Protein AF-A0A3P7LU78-F1 (afdb_monomer)

Radius of gyration: 24.06 Å; Cα contacts (8 Å, |Δi|>4): 104; chains: 1; bounding box: 51×28×68 Å

pLDDT: mean 82.85, std 12.89, range [45.31, 97.12]

Foldseek 3Di:
DVLVVQPLDDPVLQVVLCVLLVHRPPDDPPDDCVVCVVSPCVVVVVVSSVSSVLSNLLVVLVVVVVVLVVVVVPDDWDWDDDPPPRDTATPPCPVVLVSLVVLLVVLVVSLVDPSCVVCNVVSVVVSVVSVVVNVVVVVRVVVVVVVVVVD

Mean predicted aligned error: 8.58 Å

Solvent-accessible surface area (backbone atoms only — not comparable to full-atom values): 8856 Å² total; per-residue (Å²): 131,73,47,84,76,40,88,37,62,46,72,73,50,40,51,53,46,13,66,73,71,74,49,90,65,65,84,50,103,84,62,54,78,64,61,57,68,72,72,60,39,77,84,46,39,70,62,45,44,51,51,32,51,50,24,45,53,33,36,51,50,54,50,52,52,51,49,54,57,53,62,60,70,76,62,79,87,50,72,42,75,45,80,91,72,85,46,67,33,82,49,87,52,65,67,55,51,53,52,48,54,53,50,42,55,48,43,54,57,47,63,72,38,90,62,26,72,94,47,42,72,60,49,49,56,49,38,54,48,49,54,52,51,50,57,50,51,54,52,52,52,53,50,45,52,50,59,61,74,77,106

Structure (mmCIF, N/CA/C/O backbone):
data_AF-A0A3P7LU78-F1
#
_entry.id   AF-A0A3P7LU78-F1
#
loop_
_atom_site.group_PDB
_atom_site.id
_atom_site.type_symbol
_atom_site.label_atom_id
_atom_site.label_alt_id
_atom_site.label_comp_id
_atom_site.label_asym_id
_atom_site.label_entity_id
_atom_site.label_seq_id
_atom_site.pdbx_PDB_ins_code
_atom_site.Cartn_x
_atom_site.Cartn_y
_atom_site.Cartn_z
_atom_site.occupancy
_atom_site.B_iso_or_equiv
_atom_site.auth_seq_id
_atom_site.auth_comp_id
_atom_site.auth_asym_id
_atom_site.auth_atom_id
_atom_site.pdbx_PDB_model_num
ATOM 1 N N . MET A 1 1 ? 24.077 1.833 -14.587 1.00 45.31 1 MET A N 1
ATOM 2 C CA . MET A 1 1 ? 24.076 0.339 -14.533 1.00 45.31 1 MET A CA 1
ATOM 3 C C . MET A 1 1 ? 23.336 -0.274 -13.329 1.00 45.31 1 MET A C 1
ATOM 5 O O . MET A 1 1 ? 23.239 -1.489 -13.258 1.00 45.31 1 MET A O 1
ATOM 9 N N . GLN A 1 2 ? 22.756 0.503 -12.405 1.00 50.38 2 GLN A N 1
ATOM 10 C CA . GLN A 1 2 ? 22.019 -0.037 -11.240 1.00 50.38 2 GLN A CA 1
ATOM 11 C C . GLN A 1 2 ? 20.557 -0.423 -11.545 1.00 50.38 2 GLN A C 1
ATOM 13 O O . GLN A 1 2 ? 19.872 -1.029 -10.730 1.00 50.38 2 GLN A O 1
ATOM 18 N N . VAL A 1 3 ? 20.087 -0.060 -12.736 1.00 53.44 3 VAL A N 1
ATOM 19 C CA . VAL A 1 3 ? 18.679 -0.068 -13.146 1.00 53.44 3 VAL A CA 1
ATOM 20 C C . VAL A 1 3 ? 18.176 -1.474 -13.471 1.00 53.44 3 VAL A C 1
ATOM 22 O O . VAL A 1 3 ? 17.032 -1.789 -13.170 1.00 53.44 3 VAL A O 1
ATOM 25 N N . VAL A 1 4 ? 19.052 -2.334 -14.001 1.00 53.91 4 VAL A N 1
ATOM 26 C CA . VAL A 1 4 ? 18.745 -3.709 -14.442 1.00 53.91 4 VAL A CA 1
ATOM 27 C C . VAL A 1 4 ? 18.719 -4.704 -13.268 1.00 53.91 4 VAL A C 1
ATOM 29 O O . VAL A 1 4 ? 18.070 -5.740 -13.345 1.00 53.91 4 VAL A O 1
ATOM 32 N N . CYS A 1 5 ? 19.359 -4.368 -12.142 1.00 57.72 5 CYS A N 1
ATOM 33 C CA . CYS A 1 5 ? 19.385 -5.191 -10.923 1.00 57.72 5 CYS A CA 1
ATOM 34 C C . CYS A 1 5 ? 18.324 -4.773 -9.893 1.00 57.72 5 CYS A C 1
ATOM 36 O O . CYS A 1 5 ? 18.460 -5.062 -8.704 1.00 57.72 5 CYS A O 1
ATOM 38 N N . ASN A 1 6 ? 17.288 -4.050 -10.316 1.00 65.31 6 ASN A N 1
ATOM 39 C CA . ASN A 1 6 ? 16.232 -3.620 -9.416 1.00 65.31 6 ASN A CA 1
ATOM 40 C C . ASN A 1 6 ? 15.248 -4.783 -9.157 1.00 65.31 6 ASN A C 1
ATOM 42 O O . ASN A 1 6 ? 14.572 -5.207 -10.097 1.00 65.31 6 ASN A O 1
ATOM 46 N N . PRO A 1 7 ? 15.094 -5.269 -7.905 1.00 68.56 7 PRO A N 1
ATOM 47 C CA . PRO A 1 7 ? 14.145 -6.339 -7.567 1.00 68.56 7 PRO A CA 1
ATOM 48 C C . PRO A 1 7 ? 12.677 -5.953 -7.828 1.00 68.56 7 PRO A C 1
ATOM 50 O O . PRO A 1 7 ? 11.792 -6.807 -7.826 1.00 68.56 7 PRO A O 1
ATOM 53 N N . GLY A 1 8 ? 12.407 -4.668 -8.072 1.00 76.56 8 GLY A N 1
ATOM 54 C CA . GLY A 1 8 ? 11.121 -4.148 -8.517 1.00 76.56 8 GLY A CA 1
ATOM 55 C C . GLY A 1 8 ? 10.798 -4.356 -9.996 1.00 76.56 8 GLY A C 1
ATOM 56 O O . GLY A 1 8 ? 9.657 -4.116 -1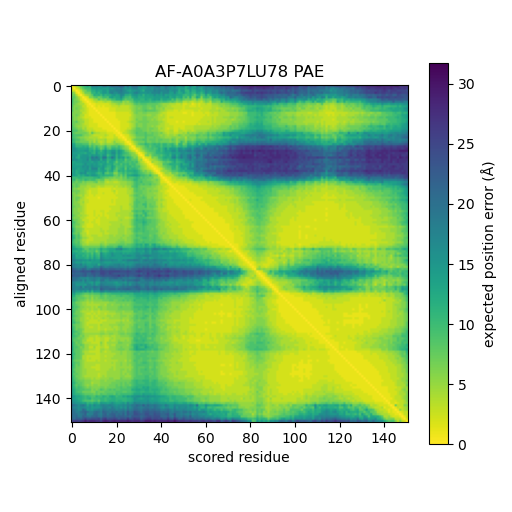0.403 1.00 76.56 8 GLY A O 1
ATOM 57 N N . LEU A 1 9 ? 11.756 -4.791 -10.823 1.00 83.50 9 LEU A N 1
ATOM 58 C CA . LEU A 1 9 ? 11.486 -5.081 -12.230 1.00 83.50 9 LEU A CA 1
ATOM 59 C C . LEU A 1 9 ? 10.547 -6.284 -12.359 1.00 83.50 9 LEU A C 1
ATOM 61 O O . LEU A 1 9 ? 10.735 -7.338 -11.762 1.00 83.50 9 LEU A O 1
ATOM 65 N N . LYS A 1 10 ? 9.503 -6.105 -13.164 1.00 85.19 10 LYS A N 1
ATOM 66 C CA . LYS A 1 10 ? 8.446 -7.085 -13.438 1.00 85.19 10 LYS A CA 1
ATOM 67 C C . LYS A 1 10 ? 8.239 -7.123 -14.947 1.00 85.19 10 LYS A C 1
ATOM 69 O O . LYS A 1 10 ? 8.696 -6.214 -15.632 1.00 85.19 10 LYS A O 1
ATOM 74 N N . ALA A 1 11 ? 7.523 -8.126 -15.455 1.00 85.56 11 ALA A N 1
ATOM 75 C CA . ALA A 1 11 ? 7.278 -8.302 -16.893 1.00 85.56 11 ALA A CA 1
ATOM 76 C C . ALA A 1 11 ? 6.888 -6.989 -17.605 1.00 85.56 11 ALA A C 1
ATOM 78 O O . ALA A 1 11 ? 7.576 -6.585 -18.533 1.00 85.56 11 ALA A O 1
ATOM 79 N N . ARG A 1 12 ? 5.926 -6.235 -17.048 1.00 87.69 12 ARG A N 1
ATOM 80 C CA . ARG A 1 12 ? 5.495 -4.920 -17.569 1.00 87.69 12 ARG A CA 1
ATOM 81 C C . ARG A 1 12 ? 6.617 -3.889 -17.755 1.00 87.69 12 ARG A C 1
ATOM 83 O O . ARG A 1 12 ? 6.509 -3.013 -18.602 1.00 87.69 12 ARG A O 1
ATOM 90 N N . HIS A 1 13 ? 7.655 -3.931 -16.920 1.00 88.50 13 HIS A N 1
ATOM 91 C CA . HIS A 1 13 ? 8.786 -3.011 -17.004 1.00 88.50 13 HIS A CA 1
ATOM 92 C C . HIS A 1 13 ? 9.691 -3.426 -18.158 1.00 88.50 13 HIS A C 1
ATOM 94 O O . HIS A 1 13 ? 10.056 -2.581 -18.963 1.00 88.50 13 HIS A O 1
ATOM 100 N N . TRP A 1 14 ? 9.968 -4.726 -18.280 1.00 85.62 14 TRP A N 1
ATOM 101 C CA . TRP A 1 14 ? 10.726 -5.282 -19.398 1.00 85.62 14 TRP A CA 1
ATOM 102 C C . TRP A 1 14 ? 10.026 -5.083 -20.741 1.00 85.62 14 TRP A C 1
ATOM 104 O O . TRP A 1 14 ? 10.696 -4.748 -21.709 1.00 85.62 14 TRP A O 1
ATOM 114 N N . ASP A 1 15 ? 8.697 -5.209 -20.790 1.00 87.25 15 ASP A N 1
ATOM 115 C CA . ASP A 1 15 ? 7.902 -4.904 -21.986 1.00 87.25 15 ASP A CA 1
ATOM 116 C C . ASP A 1 15 ? 8.099 -3.438 -22.404 1.00 87.25 15 ASP A C 1
ATOM 118 O O . ASP A 1 15 ? 8.523 -3.163 -23.521 1.00 87.25 15 ASP A O 1
ATOM 122 N N . ARG A 1 16 ? 7.934 -2.490 -21.468 1.00 86.69 16 ARG A N 1
ATOM 123 C CA . ARG A 1 16 ? 8.155 -1.055 -21.737 1.00 86.69 16 ARG A CA 1
ATOM 124 C C . ARG A 1 16 ? 9.587 -0.744 -22.160 1.00 86.69 16 ARG A C 1
ATOM 126 O O . ARG A 1 16 ? 9.802 0.125 -22.998 1.00 86.69 16 ARG A O 1
ATOM 133 N N . MET A 1 17 ? 10.570 -1.407 -21.556 1.00 85.88 17 MET A N 1
ATOM 134 C CA . MET A 1 17 ? 11.966 -1.229 -21.940 1.00 85.88 17 MET A CA 1
ATOM 135 C C . MET A 1 17 ? 12.229 -1.788 -23.347 1.00 85.88 17 MET A C 1
ATOM 137 O O . MET A 1 17 ? 12.929 -1.150 -24.127 1.00 85.88 17 MET A O 1
ATOM 141 N N . SER A 1 18 ? 11.621 -2.925 -23.689 1.00 85.31 18 SER A N 1
ATOM 142 C CA . SER A 1 18 ? 11.707 -3.532 -25.023 1.00 85.31 18 SER A CA 1
ATOM 143 C C . SER A 1 18 ? 11.082 -2.630 -26.090 1.00 85.31 18 SER A C 1
ATOM 145 O O . SER A 1 18 ? 11.681 -2.423 -27.140 1.00 85.31 18 SER A O 1
ATOM 147 N N . ASP A 1 19 ? 9.944 -1.996 -25.791 1.00 86.88 19 ASP A N 1
ATOM 148 C CA . ASP A 1 19 ? 9.296 -1.026 -26.687 1.00 86.88 19 ASP A CA 1
ATOM 149 C C . ASP A 1 19 ? 10.177 0.205 -26.959 1.00 86.88 19 ASP A C 1
ATOM 151 O O . ASP A 1 19 ? 10.214 0.722 -28.074 1.00 86.88 19 ASP A O 1
ATOM 155 N N . VAL A 1 20 ? 10.907 0.685 -25.944 1.00 85.12 20 VAL A N 1
ATOM 156 C CA . VAL A 1 20 ? 11.818 1.839 -26.073 1.00 85.12 20 VAL A CA 1
ATOM 157 C C . VAL A 1 20 ? 13.021 1.520 -26.953 1.00 85.12 20 VAL A C 1
ATOM 159 O O . VAL A 1 20 ? 13.533 2.408 -27.637 1.00 85.12 20 VAL A O 1
ATOM 162 N N . VAL A 1 21 ? 13.495 0.281 -26.879 1.00 80.62 21 VAL A N 1
ATOM 163 C CA . VAL A 1 21 ? 14.727 -0.180 -27.521 1.00 80.62 21 VAL A CA 1
ATOM 164 C C . VAL A 1 21 ? 14.440 -0.799 -28.901 1.00 80.62 21 VAL A C 1
ATOM 166 O O . VAL A 1 21 ? 15.315 -0.829 -29.760 1.00 80.62 21 VAL A O 1
ATOM 169 N N . GLY A 1 22 ? 13.199 -1.224 -29.154 1.00 80.69 22 GLY A N 1
ATOM 170 C CA . GLY A 1 22 ? 12.740 -1.771 -30.433 1.00 80.69 22 GLY A CA 1
ATOM 171 C C . GLY A 1 22 ? 12.976 -3.274 -30.611 1.00 80.69 22 GLY A C 1
ATOM 172 O O . GLY A 1 22 ? 12.723 -3.804 -31.691 1.00 80.69 22 GLY A O 1
ATOM 173 N N . PHE A 1 23 ? 13.445 -3.970 -29.575 1.00 77.44 23 PHE A N 1
ATOM 174 C CA . PHE A 1 23 ? 13.614 -5.423 -29.549 1.00 77.44 23 PHE A CA 1
ATOM 175 C C . PHE A 1 23 ? 13.387 -5.966 -28.134 1.00 77.44 23 PHE A C 1
ATOM 177 O O . PHE A 1 23 ? 13.438 -5.210 -27.167 1.00 77.44 23 PHE A O 1
ATOM 184 N N . ASP A 1 24 ? 13.112 -7.268 -28.009 1.00 77.69 24 ASP A N 1
ATOM 185 C CA . ASP A 1 24 ? 12.877 -7.894 -26.703 1.00 77.69 24 ASP A CA 1
ATOM 186 C C . ASP A 1 24 ? 14.176 -7.950 -25.895 1.00 77.69 24 ASP A C 1
ATOM 188 O O . ASP A 1 24 ? 15.158 -8.567 -26.312 1.00 77.69 24 ASP A O 1
ATOM 192 N N . ILE A 1 25 ? 14.168 -7.288 -24.740 1.00 73.81 25 ILE A N 1
ATOM 193 C CA . ILE A 1 25 ? 15.309 -7.228 -23.827 1.00 73.81 25 ILE A CA 1
ATOM 194 C C . ILE A 1 25 ? 15.073 -8.010 -22.534 1.00 73.81 25 ILE A C 1
ATOM 196 O O . ILE A 1 25 ? 15.827 -7.862 -21.567 1.00 73.81 25 ILE A O 1
ATOM 200 N N . LYS A 1 26 ? 14.007 -8.818 -22.471 1.00 74.44 26 LYS A N 1
ATOM 201 C CA . LYS A 1 26 ? 13.736 -9.663 -21.306 1.00 74.44 26 LYS A CA 1
ATOM 202 C C . LYS A 1 26 ? 14.938 -10.563 -21.013 1.00 74.44 26 LYS A C 1
ATOM 204 O O . LYS A 1 26 ? 15.445 -11.217 -21.922 1.00 74.44 26 LYS A O 1
ATOM 209 N N . PRO A 1 27 ? 15.373 -10.651 -19.746 1.00 67.94 27 PRO A N 1
ATOM 210 C CA . PRO A 1 27 ? 16.460 -11.542 -19.382 1.00 67.94 27 PRO A CA 1
ATOM 211 C C . PRO A 1 27 ? 16.021 -13.005 -19.557 1.00 67.94 27 PRO A C 1
ATOM 213 O O . PRO A 1 27 ? 15.233 -13.527 -18.769 1.00 67.94 27 PRO A O 1
ATOM 216 N N . ALA A 1 28 ? 16.533 -13.666 -20.592 1.00 65.69 28 ALA A N 1
ATOM 217 C CA . ALA A 1 28 ? 16.574 -15.120 -20.715 1.00 65.69 28 ALA A CA 1
ATOM 218 C C . ALA A 1 28 ? 17.777 -15.689 -19.920 1.00 65.69 28 ALA A C 1
ATOM 220 O O . ALA A 1 28 ? 18.720 -14.939 -19.643 1.00 65.69 28 ALA A O 1
ATOM 221 N N . PRO A 1 29 ? 17.777 -16.982 -19.534 1.00 58.47 29 PRO A N 1
ATOM 222 C CA . PRO A 1 29 ? 18.806 -17.594 -18.672 1.00 58.47 29 PRO A CA 1
ATOM 223 C C . PRO A 1 29 ? 20.254 -17.457 -19.178 1.00 58.47 29 PRO A C 1
ATOM 225 O O . PRO A 1 29 ? 21.202 -17.578 -18.407 1.00 58.47 29 PRO A O 1
ATOM 228 N N . ASP A 1 30 ? 20.407 -17.217 -20.472 1.00 55.16 30 ASP A N 1
ATOM 229 C CA . ASP A 1 30 ? 21.631 -17.088 -21.257 1.00 55.16 30 ASP A CA 1
ATOM 230 C C . ASP A 1 30 ? 21.972 -15.632 -21.636 1.00 55.16 30 ASP A C 1
ATOM 232 O O . ASP A 1 30 ? 23.020 -15.364 -22.227 1.00 55.16 30 ASP A O 1
ATOM 236 N N . THR A 1 31 ? 21.132 -14.665 -21.259 1.00 55.09 31 THR A N 1
ATOM 237 C CA . THR A 1 31 ? 21.335 -13.251 -21.610 1.00 55.09 31 THR A CA 1
ATOM 238 C C . THR A 1 31 ? 22.323 -12.613 -20.641 1.00 55.09 31 THR A C 1
ATOM 240 O O . THR A 1 31 ? 22.046 -12.451 -19.453 1.00 55.09 31 THR A O 1
ATOM 243 N N . THR A 1 32 ? 23.492 -12.224 -21.141 1.00 53.75 32 THR A N 1
ATOM 244 C CA . THR A 1 32 ? 24.501 -11.499 -20.361 1.00 53.75 32 THR A CA 1
ATOM 245 C C . THR A 1 32 ? 24.350 -9.992 -20.550 1.00 53.75 32 THR A C 1
ATOM 247 O O . THR A 1 32 ? 24.067 -9.519 -21.640 1.00 53.75 32 THR A O 1
ATOM 250 N N . LEU A 1 33 ? 24.620 -9.204 -19.503 1.00 51.53 33 LEU A N 1
ATOM 251 C CA . LEU A 1 33 ? 24.652 -7.726 -19.539 1.00 51.53 33 LEU A CA 1
ATOM 252 C C . LEU A 1 33 ? 25.563 -7.137 -20.639 1.00 51.53 33 LEU A C 1
ATOM 254 O O . LEU A 1 33 ? 25.468 -5.952 -20.949 1.00 51.53 33 LEU A O 1
ATOM 258 N N . VAL A 1 34 ? 26.449 -7.953 -21.212 1.00 51.38 34 VAL A N 1
ATOM 259 C CA . VAL A 1 34 ? 27.364 -7.582 -22.295 1.00 51.38 34 VAL A CA 1
ATOM 260 C C . VAL A 1 34 ? 26.610 -7.334 -23.602 1.00 51.38 34 VAL A C 1
ATOM 262 O O . VAL A 1 34 ? 26.892 -6.336 -24.259 1.00 51.38 34 VAL A O 1
ATOM 265 N N . THR A 1 35 ? 25.579 -8.126 -23.925 1.00 55.88 35 THR A N 1
ATOM 266 C CA . THR A 1 35 ? 24.773 -7.891 -25.137 1.00 55.88 35 THR A CA 1
ATOM 267 C C . THR A 1 35 ? 24.049 -6.546 -25.067 1.00 55.88 35 THR A C 1
ATOM 269 O O . THR A 1 35 ? 23.960 -5.839 -26.064 1.00 55.88 35 THR A O 1
ATOM 272 N N . PHE A 1 36 ? 23.643 -6.102 -23.874 1.00 58.16 36 PHE A N 1
ATOM 273 C CA . PHE A 1 36 ? 23.047 -4.778 -23.671 1.00 58.16 36 PHE A CA 1
ATOM 274 C C . PHE A 1 36 ? 24.000 -3.611 -23.988 1.00 58.16 36 PHE A C 1
ATOM 276 O O . PHE A 1 36 ? 23.551 -2.549 -24.390 1.00 58.16 36 PHE A O 1
ATOM 283 N N . LEU A 1 37 ? 25.315 -3.740 -23.822 1.00 55.28 37 LEU A N 1
ATOM 284 C CA . LEU A 1 37 ? 26.229 -2.635 -24.153 1.00 55.28 37 LEU A CA 1
ATOM 285 C C . LEU A 1 37 ? 26.517 -2.540 -25.661 1.00 55.28 37 LEU A C 1
ATOM 287 O O . LEU A 1 37 ? 26.868 -1.463 -26.142 1.00 55.28 37 LEU A O 1
ATOM 291 N N . GLU A 1 38 ? 26.333 -3.636 -26.401 1.00 56.44 38 GLU A N 1
ATOM 292 C CA . GLU A 1 38 ? 26.706 -3.765 -27.816 1.00 56.44 38 GLU A CA 1
ATOM 293 C C . GLU A 1 38 ? 25.624 -3.258 -28.794 1.00 56.44 38 GLU A C 1
ATOM 295 O O . GLU A 1 38 ? 25.958 -2.820 -29.892 1.00 56.44 38 GLU A O 1
ATOM 300 N N . TYR A 1 39 ? 24.347 -3.205 -28.391 1.00 60.53 39 TYR A N 1
ATOM 301 C CA . TYR A 1 39 ? 23.219 -2.805 -29.259 1.00 60.53 39 TYR A CA 1
ATOM 302 C C . TYR A 1 39 ? 22.895 -1.294 -29.292 1.00 60.53 39 TYR A C 1
ATOM 304 O O . TYR A 1 39 ? 21.785 -0.908 -29.647 1.00 60.53 39 TYR A O 1
ATOM 312 N N . GLY A 1 40 ? 23.818 -0.401 -28.916 1.00 61.50 40 GLY A N 1
ATOM 313 C CA . GLY A 1 40 ? 23.560 1.053 -28.989 1.00 61.50 40 GLY A CA 1
ATOM 314 C C . GLY A 1 40 ? 22.618 1.593 -27.901 1.00 61.50 40 GLY A C 1
ATOM 315 O O . GLY A 1 40 ? 22.132 2.718 -27.977 1.00 61.50 40 GLY A O 1
ATOM 316 N N . LEU A 1 41 ? 22.420 0.833 -26.823 1.00 64.75 41 LEU A N 1
ATOM 317 C CA . LEU A 1 41 ? 21.596 1.203 -25.664 1.00 64.75 41 LEU A CA 1
ATOM 318 C C . LEU A 1 41 ? 22.054 2.467 -24.921 1.00 64.75 41 LEU A C 1
ATOM 320 O O . LEU A 1 41 ? 21.315 2.955 -24.070 1.00 64.75 41 LEU A O 1
ATOM 324 N N . LYS A 1 42 ? 23.229 3.029 -25.244 1.00 66.50 42 LYS A N 1
ATOM 325 C CA . LYS A 1 42 ? 23.656 4.347 -24.744 1.00 66.50 42 LYS A CA 1
ATOM 326 C C . LYS A 1 42 ? 22.636 5.438 -25.065 1.00 66.50 42 LYS A C 1
ATOM 328 O O . LYS A 1 42 ? 22.356 6.250 -24.190 1.00 66.50 42 LYS A O 1
ATOM 333 N N . ASP A 1 43 ? 22.045 5.406 -26.256 1.00 74.69 43 ASP A N 1
ATOM 334 C CA . ASP A 1 43 ? 21.102 6.438 -26.704 1.00 74.69 43 ASP A CA 1
ATOM 335 C C . ASP A 1 43 ? 19.718 6.285 -26.049 1.00 74.69 43 ASP A C 1
ATOM 337 O O . ASP A 1 43 ? 18.943 7.235 -25.959 1.00 74.69 43 ASP A O 1
ATOM 341 N N . HIS A 1 44 ? 19.421 5.091 -25.528 1.00 77.06 44 HIS A N 1
ATOM 342 C CA . HIS A 1 44 ? 18.171 4.768 -24.837 1.00 77.06 44 HIS A CA 1
ATOM 343 C C . HIS A 1 44 ? 18.334 4.703 -23.314 1.00 77.06 44 HIS A C 1
ATOM 345 O O . HIS A 1 44 ? 17.350 4.484 -22.604 1.00 77.06 44 HIS A O 1
ATOM 351 N N . LEU A 1 45 ? 19.557 4.898 -22.805 1.00 77.56 45 LEU A N 1
ATOM 352 C CA . LEU A 1 45 ? 19.905 4.664 -21.409 1.00 77.56 45 LEU A CA 1
ATOM 353 C C . LEU A 1 45 ? 19.028 5.496 -20.478 1.00 77.56 45 LEU A C 1
ATOM 355 O O . LEU A 1 45 ? 18.407 4.929 -19.592 1.00 77.56 45 LEU A O 1
ATOM 359 N N . GLU A 1 46 ? 18.893 6.797 -20.732 1.00 82.81 46 GLU A N 1
ATOM 360 C CA . GLU A 1 46 ? 18.093 7.711 -19.905 1.00 82.81 46 GLU A CA 1
ATOM 361 C C . GLU A 1 46 ? 16.646 7.219 -19.715 1.00 82.81 46 GLU A C 1
ATOM 363 O O . GLU A 1 46 ? 16.147 7.144 -18.593 1.00 82.81 46 GLU A O 1
ATOM 368 N N . LYS A 1 47 ? 15.999 6.772 -20.798 1.00 84.50 47 LYS A N 1
ATOM 369 C CA . LYS A 1 47 ? 14.630 6.231 -20.755 1.00 84.50 47 LYS A CA 1
ATOM 370 C C . LYS A 1 47 ? 14.551 4.911 -19.993 1.00 84.50 47 LYS A C 1
ATOM 372 O O . LYS A 1 47 ? 13.580 4.653 -19.285 1.00 84.50 47 LYS A O 1
ATOM 377 N N . LEU A 1 48 ? 15.562 4.056 -20.129 1.00 82.25 48 LEU A N 1
ATOM 378 C CA . LEU A 1 48 ? 15.631 2.814 -19.362 1.00 82.25 48 LEU A CA 1
ATOM 379 C C . LEU A 1 48 ? 15.833 3.089 -17.875 1.00 82.25 48 LEU A C 1
ATOM 381 O O . LEU A 1 48 ? 15.203 2.429 -17.045 1.00 82.25 48 LEU A O 1
ATOM 385 N N . GLU A 1 49 ? 16.665 4.076 -17.538 1.00 83.31 49 GLU A N 1
ATOM 386 C CA . GLU A 1 49 ? 16.866 4.510 -16.161 1.00 83.31 49 GLU A CA 1
ATOM 387 C C . GLU A 1 49 ? 15.575 5.060 -15.551 1.00 83.31 49 GLU A C 1
ATOM 389 O O . GLU A 1 49 ? 15.244 4.696 -14.421 1.00 83.31 49 GLU A O 1
ATOM 394 N N . GLU A 1 50 ? 14.784 5.813 -16.317 1.00 87.06 50 GLU A N 1
ATOM 395 C CA . GLU A 1 50 ? 13.453 6.268 -15.906 1.00 87.06 50 GLU A CA 1
ATOM 396 C C . GLU A 1 50 ? 12.504 5.092 -15.608 1.00 87.06 50 GLU A C 1
ATOM 398 O O . GLU A 1 50 ? 11.861 5.055 -14.553 1.00 87.06 50 GLU A O 1
ATOM 403 N N . ILE A 1 51 ? 12.446 4.082 -16.487 1.00 87.56 51 ILE A N 1
ATOM 404 C CA . ILE A 1 51 ? 11.587 2.905 -16.276 1.00 87.56 51 ILE A CA 1
ATOM 405 C C . ILE A 1 51 ? 12.031 2.122 -15.037 1.00 87.56 51 ILE A C 1
ATOM 407 O O . ILE A 1 51 ? 11.190 1.720 -14.227 1.00 87.56 51 ILE A O 1
ATOM 411 N N . GLY A 1 52 ? 13.334 1.907 -14.846 1.00 86.31 52 GLY A N 1
ATOM 412 C CA . GLY A 1 52 ? 13.811 1.210 -13.653 1.00 86.31 52 GLY A CA 1
ATOM 413 C C . GLY A 1 52 ? 13.648 2.033 -12.374 1.00 86.31 52 GLY A C 1
ATOM 414 O O . GLY A 1 52 ? 13.360 1.450 -11.328 1.00 86.31 52 GLY A O 1
ATOM 415 N N . ALA A 1 53 ? 13.734 3.364 -12.432 1.00 87.69 53 ALA A N 1
ATOM 416 C CA . ALA A 1 53 ? 13.399 4.232 -11.305 1.00 87.69 53 ALA A CA 1
ATOM 417 C C . ALA A 1 53 ? 11.908 4.125 -10.942 1.00 87.69 53 ALA A C 1
ATOM 419 O O . ALA A 1 53 ? 11.574 3.958 -9.766 1.00 87.69 53 ALA A O 1
ATOM 420 N N . SER A 1 54 ? 11.017 4.119 -11.941 1.00 90.00 54 SER A N 1
ATOM 421 C CA . SER A 1 54 ? 9.584 3.855 -11.748 1.00 90.00 54 SER A CA 1
ATOM 422 C C . SER A 1 54 ? 9.360 2.498 -11.080 1.00 90.00 54 SER A C 1
ATOM 424 O O . SER A 1 54 ? 8.658 2.411 -10.074 1.00 90.00 54 SER A O 1
ATOM 426 N N . ALA A 1 55 ? 10.020 1.445 -11.568 1.00 88.88 55 ALA A N 1
ATOM 427 C CA . ALA A 1 55 ? 9.925 0.107 -10.992 1.00 88.88 55 ALA A CA 1
ATOM 428 C C . ALA A 1 55 ? 10.382 0.061 -9.521 1.00 88.88 55 ALA A C 1
ATOM 430 O O . ALA A 1 55 ? 9.782 -0.639 -8.705 1.00 88.88 55 ALA A O 1
ATOM 431 N N . ALA A 1 56 ? 11.415 0.831 -9.153 1.00 89.50 56 ALA A N 1
ATOM 432 C CA . ALA A 1 56 ? 11.890 0.919 -7.769 1.00 89.50 56 ALA A CA 1
ATOM 433 C C . ALA A 1 56 ? 10.832 1.555 -6.862 1.00 89.50 56 ALA A C 1
ATOM 435 O O . ALA A 1 56 ? 10.576 1.064 -5.761 1.00 89.50 56 ALA A O 1
ATOM 436 N N . LYS A 1 57 ? 10.190 2.630 -7.334 1.00 91.44 57 LYS A N 1
ATOM 437 C CA . LYS A 1 57 ? 9.123 3.319 -6.599 1.00 91.44 57 LYS A CA 1
ATOM 438 C C . LYS A 1 57 ? 7.884 2.443 -6.441 1.00 91.44 57 LYS A C 1
ATOM 440 O O . LYS A 1 57 ? 7.336 2.372 -5.344 1.00 91.44 57 LYS A O 1
ATOM 445 N N . GLU A 1 58 ? 7.487 1.721 -7.485 1.00 92.62 58 GLU A N 1
ATOM 446 C CA . GLU A 1 58 ? 6.401 0.739 -7.406 1.00 92.62 58 GLU A CA 1
ATOM 447 C C . GLU A 1 58 ? 6.702 -0.358 -6.375 1.00 92.62 58 GLU A C 1
ATOM 449 O O . GLU A 1 58 ? 5.852 -0.690 -5.549 1.00 92.62 58 GLU A O 1
ATOM 454 N N . HIS A 1 59 ? 7.925 -0.889 -6.372 1.00 90.62 59 HIS A N 1
ATOM 455 C CA . HIS A 1 59 ? 8.343 -1.918 -5.421 1.00 90.62 59 HIS A CA 1
ATOM 456 C C . HIS A 1 59 ? 8.381 -1.419 -3.975 1.00 90.62 59 HIS A C 1
ATOM 458 O O . HIS A 1 59 ? 7.980 -2.139 -3.059 1.00 90.62 59 HIS A O 1
ATOM 464 N N . GLN A 1 60 ? 8.822 -0.178 -3.757 1.00 91.88 60 GLN A N 1
ATOM 465 C CA . GLN A 1 60 ? 8.785 0.450 -2.439 1.00 91.88 60 GLN A CA 1
ATOM 466 C C . GLN A 1 60 ? 7.349 0.539 -1.912 1.00 91.88 60 GLN A C 1
ATOM 468 O O . GLN A 1 60 ? 7.093 0.214 -0.749 1.00 91.88 60 GLN A O 1
ATOM 473 N N . LEU A 1 61 ? 6.404 0.939 -2.766 1.00 93.44 61 LEU A N 1
ATOM 474 C CA . LEU A 1 61 ? 4.994 1.016 -2.397 1.00 93.44 61 LEU A CA 1
ATOM 475 C C . LEU A 1 61 ? 4.412 -0.372 -2.101 1.00 93.44 61 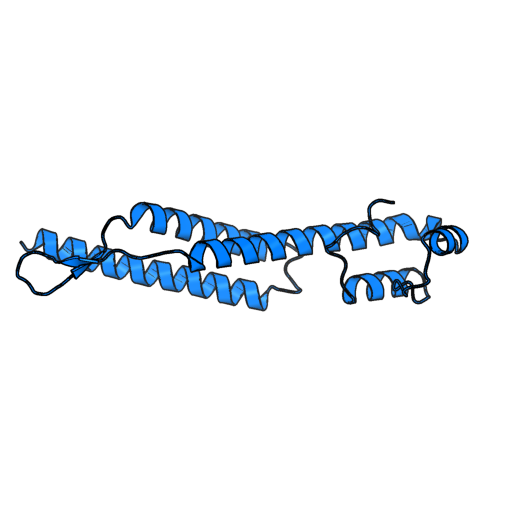LEU A C 1
ATOM 477 O O . LEU A 1 61 ? 3.786 -0.563 -1.062 1.00 93.44 61 LEU A O 1
ATOM 481 N N . GLU A 1 62 ? 4.683 -1.363 -2.948 1.00 91.94 62 GLU A N 1
ATOM 482 C CA . GLU A 1 62 ? 4.258 -2.747 -2.715 1.00 91.94 62 GLU A CA 1
ATOM 483 C C . GLU A 1 62 ? 4.804 -3.300 -1.389 1.00 91.94 62 GLU A C 1
ATOM 485 O O . GLU A 1 62 ? 4.070 -3.908 -0.611 1.00 91.94 62 GLU A O 1
ATOM 490 N N . THR A 1 63 ? 6.082 -3.059 -1.101 1.00 92.69 63 THR A N 1
ATOM 491 C CA . THR A 1 63 ? 6.730 -3.512 0.139 1.00 92.69 63 THR A CA 1
ATOM 492 C C . THR A 1 63 ? 6.126 -2.831 1.363 1.00 92.69 63 THR A C 1
ATOM 494 O O . THR A 1 63 ? 5.836 -3.488 2.361 1.00 92.69 63 THR A O 1
ATOM 497 N N . THR A 1 64 ? 5.860 -1.527 1.273 1.00 94.25 64 THR A N 1
ATOM 498 C CA . THR A 1 64 ? 5.211 -0.760 2.346 1.00 94.25 64 THR A CA 1
ATOM 499 C C . THR A 1 64 ? 3.804 -1.287 2.620 1.00 94.25 64 THR A C 1
ATOM 501 O O . THR A 1 64 ? 3.422 -1.465 3.774 1.00 94.25 64 THR A O 1
ATOM 504 N N . MET A 1 65 ? 3.047 -1.606 1.568 1.00 94.25 65 MET A N 1
ATOM 505 C CA . MET A 1 65 ? 1.715 -2.195 1.690 1.00 94.25 65 MET A CA 1
ATOM 506 C C . MET A 1 65 ? 1.744 -3.578 2.346 1.00 94.25 65 MET A C 1
ATOM 508 O O . MET A 1 65 ? 0.921 -3.860 3.217 1.00 94.25 65 MET A O 1
ATOM 512 N N . LYS A 1 66 ? 2.687 -4.440 1.944 1.00 93.94 66 LYS A N 1
ATOM 513 C CA . LYS A 1 66 ? 2.874 -5.766 2.554 1.00 93.94 66 LYS A CA 1
ATOM 514 C C . LYS A 1 66 ? 3.206 -5.648 4.034 1.00 93.94 66 LYS A C 1
ATOM 516 O O . LYS A 1 66 ? 2.549 -6.309 4.830 1.00 93.94 66 LYS A O 1
ATOM 521 N N . LYS A 1 67 ? 4.126 -4.748 4.392 1.00 94.69 67 LYS A N 1
ATOM 522 C CA . LYS A 1 67 ? 4.478 -4.483 5.787 1.00 94.69 67 LYS A CA 1
ATOM 523 C C . LYS A 1 67 ? 3.261 -4.050 6.604 1.00 94.69 67 LYS A C 1
ATOM 525 O O . LYS A 1 67 ? 2.980 -4.676 7.614 1.00 94.69 67 LYS A O 1
ATOM 530 N N . MET A 1 68 ? 2.472 -3.084 6.113 1.00 95.00 68 MET A N 1
ATOM 531 C CA . MET A 1 68 ? 1.230 -2.696 6.797 1.00 95.00 68 MET A CA 1
ATOM 532 C C . MET A 1 68 ? 0.333 -3.915 7.034 1.00 95.00 68 MET A C 1
ATOM 534 O O . MET A 1 68 ? -0.122 -4.140 8.146 1.00 95.00 68 MET A O 1
ATOM 538 N N . LYS A 1 69 ? 0.101 -4.747 6.013 1.00 94.38 69 LYS A N 1
ATOM 539 C CA . LYS A 1 69 ? -0.718 -5.960 6.163 1.00 94.38 69 LYS A CA 1
ATOM 540 C C . LYS A 1 69 ? -0.150 -6.954 7.176 1.00 94.38 69 LYS A C 1
ATOM 542 O O . LYS A 1 69 ? -0.932 -7.635 7.829 1.00 94.38 69 LYS A O 1
ATOM 547 N N . GLU A 1 70 ? 1.169 -7.076 7.271 1.00 94.62 70 GLU A N 1
ATOM 548 C CA . GLU A 1 70 ? 1.847 -7.943 8.238 1.00 94.62 70 GLU A CA 1
ATOM 549 C C . GLU A 1 70 ? 1.706 -7.430 9.669 1.00 94.62 70 GLU A C 1
ATOM 551 O O . GLU A 1 70 ? 1.370 -8.227 10.545 1.00 94.62 70 GLU A O 1
ATOM 556 N N . ASP A 1 71 ? 1.843 -6.120 9.884 1.00 92.12 71 ASP A N 1
ATOM 557 C CA . ASP A 1 71 ? 1.636 -5.489 11.193 1.00 92.12 71 ASP A CA 1
ATOM 558 C C . ASP A 1 71 ? 0.230 -5.820 11.742 1.00 92.12 71 ASP A C 1
ATOM 560 O O . ASP A 1 71 ? 0.062 -6.135 12.918 1.00 92.12 71 ASP A O 1
ATOM 564 N N . TRP A 1 72 ? -0.780 -5.871 10.863 1.00 92.12 72 TRP A N 1
ATOM 565 C CA . TRP A 1 72 ? -2.160 -6.219 11.225 1.00 92.12 72 TRP A CA 1
ATOM 566 C C . TRP A 1 72 ? -2.447 -7.722 11.361 1.00 92.12 72 TRP A C 1
ATOM 568 O O . TRP A 1 72 ? -3.486 -8.083 11.910 1.00 92.12 72 TRP A O 1
ATOM 578 N N . LYS A 1 73 ? -1.577 -8.620 10.877 1.00 89.00 73 LYS A N 1
ATOM 579 C CA . LYS A 1 73 ? -1.775 -10.077 11.047 1.00 89.00 73 LYS A CA 1
ATOM 580 C C . LYS A 1 73 ? -1.552 -10.529 12.485 1.00 89.00 73 LYS A C 1
ATOM 582 O O . LYS A 1 73 ? -2.214 -11.460 12.92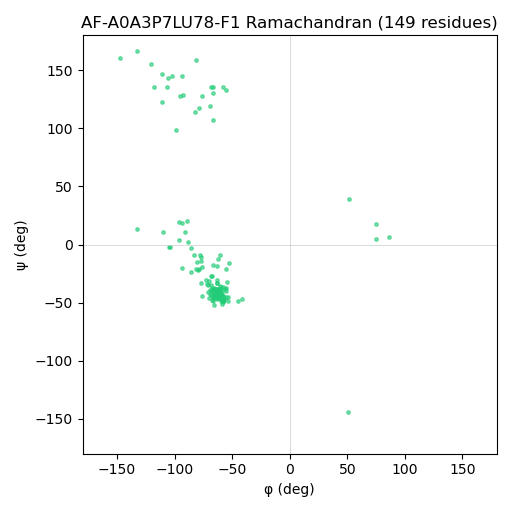7 1.00 89.00 73 LYS A O 1
ATOM 587 N N . ASN A 1 74 ? -0.612 -9.889 13.173 1.00 80.31 74 ASN A N 1
ATOM 588 C CA . ASN A 1 74 ? -0.226 -10.244 14.536 1.00 80.31 74 ASN A CA 1
ATOM 589 C C . ASN A 1 74 ? -0.934 -9.380 15.589 1.00 80.31 74 ASN A C 1
ATOM 591 O O . ASN A 1 74 ? -0.640 -9.509 16.773 1.00 80.31 74 ASN A O 1
ATOM 595 N N . MET A 1 75 ? -1.842 -8.497 15.167 1.00 85.75 75 MET A N 1
ATOM 596 C CA . MET A 1 75 ? -2.556 -7.605 16.071 1.00 85.75 75 MET A CA 1
ATOM 597 C C . MET A 1 75 ? -3.647 -8.362 16.834 1.00 85.75 75 MET A C 1
ATOM 599 O O . MET A 1 75 ? -4.498 -9.015 16.227 1.00 85.75 75 MET A O 1
ATOM 603 N N . SER A 1 76 ? -3.647 -8.236 18.159 1.00 82.81 76 SER A N 1
ATOM 604 C CA . SER A 1 76 ? -4.652 -8.819 19.049 1.00 82.81 76 SER A CA 1
ATOM 605 C C . SER A 1 76 ? -5.398 -7.732 19.810 1.00 82.81 76 SER A C 1
ATOM 607 O O . SER A 1 76 ? -4.786 -6.823 20.359 1.00 82.81 76 SER A O 1
ATOM 609 N N . PHE A 1 77 ? -6.720 -7.863 19.883 1.00 83.44 77 PHE A N 1
ATOM 610 C CA . PHE A 1 77 ? -7.558 -7.011 20.717 1.00 83.44 77 PHE A CA 1
ATOM 611 C C . PHE A 1 77 ? -7.820 -7.695 22.053 1.00 83.44 77 PHE A C 1
ATOM 613 O O . PHE A 1 77 ? -8.285 -8.837 22.081 1.00 83.44 77 PHE A O 1
ATOM 620 N N . GLU A 1 78 ? -7.556 -6.991 23.150 1.00 82.94 78 GLU A N 1
ATOM 621 C CA . GLU A 1 78 ? -7.863 -7.478 24.490 1.00 82.94 78 GLU A CA 1
ATOM 622 C C . GLU A 1 78 ? -9.240 -6.989 24.943 1.00 82.94 78 GLU A C 1
ATOM 624 O O . GLU A 1 78 ? -9.564 -5.799 24.895 1.00 82.94 78 GLU A O 1
ATOM 629 N N . LEU A 1 79 ? -10.058 -7.940 25.392 1.00 81.88 79 LEU A N 1
ATOM 630 C CA . LEU A 1 79 ? -11.383 -7.702 25.949 1.00 81.88 79 LEU A CA 1
ATOM 631 C C . LEU A 1 79 ? -11.347 -8.021 27.441 1.00 81.88 79 LEU A C 1
ATOM 633 O O . LEU A 1 79 ? -11.030 -9.146 27.827 1.00 81.88 79 LEU A O 1
ATOM 637 N N . LEU A 1 80 ? -11.706 -7.046 28.272 1.00 82.44 80 LEU A N 1
ATOM 638 C CA . LEU A 1 80 ? -11.797 -7.210 29.718 1.00 82.44 80 LEU A CA 1
ATOM 639 C C . LEU A 1 80 ? -13.262 -7.252 30.164 1.00 82.44 80 LEU A C 1
ATOM 641 O O . LEU A 1 80 ? -14.053 -6.419 29.713 1.00 82.44 80 LEU A O 1
ATOM 645 N N . PRO A 1 81 ? -13.644 -8.178 31.062 1.00 82.69 81 PRO A N 1
ATOM 646 C CA . PRO A 1 81 ? -14.971 -8.178 31.665 1.00 82.69 81 PRO A CA 1
ATOM 647 C C . PRO A 1 81 ? -15.250 -6.859 32.391 1.00 82.69 81 PRO A C 1
ATOM 649 O O . PRO A 1 81 ? -14.412 -6.358 33.145 1.00 82.69 81 PRO A O 1
ATOM 652 N N . TYR A 1 82 ? -16.443 -6.308 32.194 1.00 80.50 82 TYR A N 1
ATOM 653 C CA . TYR A 1 82 ? -16.895 -5.098 32.865 1.00 80.50 82 TYR A CA 1
ATOM 654 C C . TYR A 1 82 ? -17.785 -5.435 34.066 1.00 80.50 82 TYR A C 1
ATOM 656 O O . TYR A 1 82 ? -18.993 -5.659 33.923 1.00 80.50 82 TYR A O 1
ATOM 664 N N . ARG A 1 83 ? -17.188 -5.430 35.269 1.00 79.31 83 ARG A N 1
ATOM 665 C CA . ARG A 1 83 ? -17.870 -5.748 36.543 1.00 79.31 83 ARG A CA 1
ATOM 666 C C . ARG A 1 83 ? -18.646 -7.083 36.429 1.00 79.31 83 ARG A C 1
ATOM 668 O O . ARG A 1 83 ? -18.215 -7.981 35.712 1.00 79.31 83 ARG A O 1
ATOM 675 N N . ASP A 1 84 ? -19.807 -7.189 37.077 1.00 75.31 84 ASP A N 1
ATOM 676 C CA . ASP A 1 84 ? -20.698 -8.362 37.019 1.00 75.31 84 ASP A CA 1
ATOM 677 C C . ASP A 1 84 ? -21.791 -8.243 35.936 1.00 75.31 84 ASP A C 1
ATOM 679 O O . ASP A 1 84 ? -22.811 -8.927 35.982 1.00 75.31 84 ASP A O 1
ATOM 683 N N . THR A 1 85 ? -21.616 -7.350 34.954 1.00 74.81 85 THR A N 1
ATOM 684 C CA . THR A 1 85 ? -22.657 -7.067 33.944 1.00 74.81 85 THR A CA 1
ATOM 685 C C . THR A 1 85 ? -22.770 -8.140 32.857 1.00 74.81 85 THR A C 1
ATOM 687 O O . THR A 1 85 ? -23.735 -8.144 32.096 1.00 74.81 85 THR A O 1
ATOM 690 N N . GLY A 1 86 ? -21.780 -9.035 32.756 1.00 75.62 86 GLY A N 1
ATOM 691 C CA . GLY A 1 86 ? -21.664 -10.016 31.672 1.00 75.62 86 GLY A CA 1
ATOM 692 C C . GLY A 1 86 ? -21.193 -9.431 30.331 1.00 75.62 86 GLY A C 1
ATOM 693 O O . GLY A 1 86 ? -21.143 -10.157 29.341 1.00 75.62 86 GLY A O 1
ATOM 694 N N . VAL A 1 87 ? -20.842 -8.141 30.283 1.00 79.69 87 VAL A N 1
ATOM 695 C CA . VAL A 1 87 ? -20.346 -7.441 29.086 1.00 79.69 87 VAL A CA 1
ATOM 696 C C . VAL A 1 87 ? -18.827 -7.283 29.168 1.00 79.69 87 VAL A C 1
ATOM 698 O O . VAL A 1 87 ? -18.292 -7.062 30.251 1.00 79.69 87 VAL A O 1
ATOM 701 N N . CYS A 1 88 ? -18.126 -7.360 28.034 1.00 78.81 88 CYS A N 1
ATOM 702 C CA . CYS A 1 88 ? -16.695 -7.059 27.949 1.00 78.81 88 CYS A CA 1
ATOM 703 C C . CYS A 1 88 ? -16.453 -5.707 27.268 1.00 78.81 88 CYS A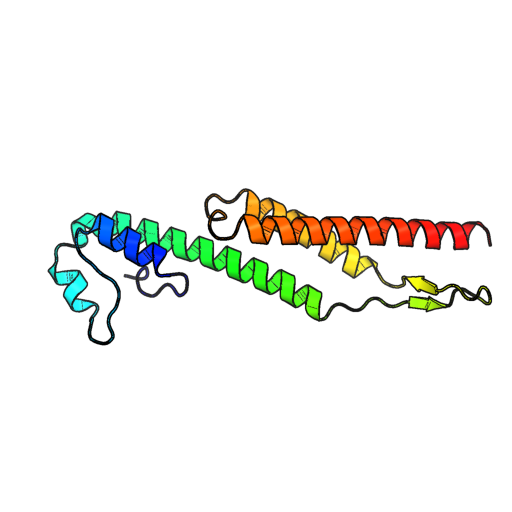 C 1
ATOM 705 O O . CYS A 1 88 ? -17.143 -5.358 26.309 1.00 78.81 88 CYS A O 1
ATOM 707 N N . ILE A 1 89 ? -15.444 -4.976 27.735 1.00 81.69 89 ILE A N 1
ATOM 708 C CA . ILE A 1 89 ? -14.956 -3.732 27.135 1.00 81.69 89 ILE A CA 1
ATOM 709 C C . ILE A 1 89 ? -13.571 -3.946 26.524 1.00 81.69 89 ILE A C 1
ATOM 711 O O . ILE A 1 89 ? -12.775 -4.736 27.028 1.00 81.69 89 ILE A O 1
ATOM 715 N N . LEU A 1 90 ? -13.287 -3.236 25.434 1.00 82.44 90 LEU A N 1
ATOM 716 C CA . LEU A 1 90 ? -11.944 -3.168 24.864 1.00 82.44 90 LEU A CA 1
ATOM 717 C C . LEU A 1 90 ? -11.008 -2.428 25.827 1.00 82.44 90 LEU A C 1
ATOM 719 O O . LEU A 1 90 ? -11.379 -1.389 26.375 1.00 82.44 90 LEU A O 1
ATOM 723 N N . SER A 1 91 ? -9.809 -2.970 26.028 1.00 79.38 91 SER A N 1
ATOM 724 C CA . SER A 1 91 ? -8.757 -2.379 26.862 1.00 79.38 91 SER A CA 1
ATOM 725 C C . SER A 1 91 ? -7.500 -2.119 26.036 1.00 79.38 91 SER A C 1
ATOM 727 O O . SER A 1 91 ? -7.284 -2.788 25.027 1.00 79.38 91 SER A O 1
ATOM 729 N N . ALA A 1 92 ? -6.681 -1.157 26.475 1.00 73.69 92 ALA A N 1
ATOM 730 C CA . ALA A 1 92 ? -5.356 -0.864 25.919 1.00 73.69 92 ALA A CA 1
ATOM 731 C C . ALA A 1 92 ? -5.328 -0.672 24.385 1.00 73.69 92 ALA A C 1
ATOM 733 O O . ALA A 1 92 ? -4.403 -1.115 23.709 1.00 73.69 92 ALA A O 1
ATOM 734 N N . VAL A 1 93 ? -6.348 -0.013 23.820 1.00 84.69 93 VAL A N 1
ATOM 735 C CA . VAL A 1 93 ? -6.456 0.193 22.362 1.00 84.69 93 VAL A CA 1
ATOM 736 C C . VAL A 1 93 ? -5.706 1.420 21.842 1.00 84.69 93 VAL A C 1
ATOM 738 O O . VAL A 1 93 ? -5.675 1.613 20.631 1.00 84.69 93 VAL A O 1
ATOM 741 N N . ASP A 1 94 ? -5.087 2.227 22.708 1.00 86.19 94 ASP A N 1
ATOM 742 C CA . ASP A 1 94 ? -4.432 3.485 22.315 1.00 86.19 94 ASP A CA 1
ATOM 743 C C . ASP A 1 94 ? -3.358 3.260 21.237 1.00 86.19 94 ASP A C 1
ATOM 745 O O . ASP A 1 94 ? -3.378 3.911 20.192 1.00 86.19 94 ASP A O 1
ATOM 749 N N . ASP A 1 95 ? -2.487 2.264 21.427 1.00 87.25 95 ASP A N 1
ATOM 750 C CA . ASP A 1 95 ? -1.450 1.904 20.450 1.00 87.25 95 ASP A CA 1
ATOM 751 C C . ASP A 1 95 ? -2.050 1.412 19.122 1.00 87.25 95 ASP A C 1
ATOM 753 O O . ASP A 1 95 ? -1.504 1.661 18.044 1.00 87.25 95 ASP A O 1
ATOM 757 N N . ILE A 1 96 ? -3.203 0.736 19.184 1.00 89.88 96 ILE A N 1
ATOM 758 C CA . ILE A 1 96 ? -3.916 0.254 17.997 1.00 89.88 96 ILE A CA 1
ATOM 759 C C . ILE A 1 96 ? -4.525 1.430 17.234 1.00 89.88 96 ILE A C 1
ATOM 761 O O . ILE A 1 96 ? -4.459 1.450 16.005 1.00 89.88 96 ILE A O 1
ATOM 765 N N . GLN A 1 97 ? -5.088 2.409 17.944 1.00 90.94 97 GLN A N 1
ATOM 766 C CA . GLN A 1 97 ? -5.667 3.619 17.363 1.00 90.94 97 GLN A CA 1
ATOM 767 C C . GLN A 1 97 ? -4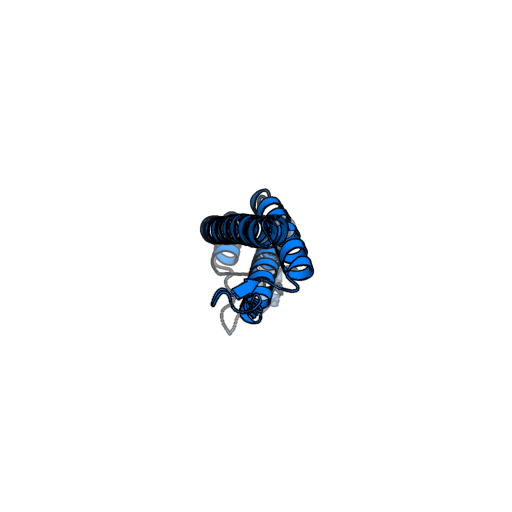.588 4.437 16.642 1.00 90.94 97 GLN A C 1
ATOM 769 O O . GLN A 1 97 ? -4.754 4.779 15.472 1.00 90.94 97 GLN A O 1
ATOM 774 N N . VAL A 1 98 ? -3.438 4.645 17.295 1.00 92.31 98 VAL A N 1
ATOM 775 C CA . VAL A 1 98 ? -2.280 5.334 16.704 1.00 92.31 98 VAL A CA 1
ATOM 776 C C . VAL A 1 98 ? -1.795 4.609 15.447 1.00 92.31 98 VAL A C 1
ATOM 778 O O . VAL A 1 98 ? -1.615 5.238 14.404 1.00 92.31 98 VAL A O 1
ATOM 781 N N . LEU A 1 99 ? -1.640 3.280 15.500 1.00 92.94 99 LEU A N 1
ATOM 782 C CA . LEU A 1 99 ? -1.232 2.495 14.331 1.00 92.94 99 LEU A CA 1
ATOM 783 C C . LEU A 1 99 ? -2.237 2.613 13.176 1.00 92.94 99 LEU A C 1
ATOM 785 O O . LEU A 1 99 ? -1.850 2.643 12.005 1.00 92.94 99 LEU A O 1
ATOM 789 N N . LEU A 1 100 ? -3.529 2.638 13.495 1.00 94.75 100 LEU A N 1
ATOM 790 C CA . LEU A 1 100 ? -4.605 2.723 12.520 1.00 94.75 100 LEU A CA 1
ATOM 791 C C . LEU A 1 100 ? -4.625 4.070 11.809 1.00 94.75 100 LEU A C 1
ATOM 793 O O . LEU A 1 100 ? -4.642 4.084 10.577 1.00 94.75 100 LEU A O 1
ATOM 797 N N . ASP A 1 101 ? -4.539 5.169 12.553 1.00 95.00 101 ASP A N 1
ATOM 798 C CA . ASP A 1 101 ? -4.467 6.518 11.992 1.00 95.00 101 ASP A CA 1
ATOM 799 C C . ASP A 1 101 ? -3.218 6.683 11.111 1.00 95.00 101 ASP A C 1
ATOM 801 O O . ASP A 1 101 ? -3.319 7.115 9.955 1.00 95.00 101 ASP A O 1
ATOM 805 N N . ASP A 1 102 ? -2.057 6.223 11.589 1.00 95.81 102 ASP A N 1
ATOM 806 C CA . ASP A 1 102 ? -0.806 6.222 10.825 1.00 95.81 102 ASP A CA 1
ATOM 807 C C . ASP A 1 102 ? -0.933 5.431 9.515 1.00 95.81 102 ASP A C 1
ATOM 809 O O . ASP A 1 102 ? -0.476 5.868 8.452 1.00 95.81 102 ASP A O 1
ATOM 813 N N . HIS A 1 103 ? -1.547 4.246 9.561 1.00 97.06 103 HIS A N 1
ATOM 814 C CA . HIS A 1 103 ? -1.713 3.392 8.385 1.00 97.06 103 HIS A CA 1
ATOM 815 C C . HIS A 1 103 ? -2.764 3.928 7.407 1.00 97.06 103 HIS A C 1
ATOM 817 O O . HIS A 1 103 ? -2.579 3.765 6.198 1.00 97.06 103 HIS A O 1
ATOM 823 N N . ILE A 1 104 ? -3.801 4.627 7.878 1.00 97.12 104 ILE A N 1
ATOM 824 C CA . ILE A 1 104 ? -4.770 5.328 7.020 1.00 97.12 104 ILE A CA 1
ATOM 825 C C . ILE A 1 104 ? -4.078 6.469 6.266 1.00 97.12 104 ILE A C 1
ATOM 827 O O . ILE A 1 104 ? -4.137 6.511 5.033 1.00 97.12 104 ILE A O 1
ATOM 831 N N . ILE A 1 105 ? -3.356 7.347 6.971 1.00 97.06 105 ILE A N 1
ATOM 832 C CA . ILE A 1 105 ? -2.632 8.474 6.355 1.00 97.06 105 ILE A CA 1
ATOM 833 C C . ILE A 1 105 ? -1.593 7.960 5.352 1.00 97.06 105 ILE A C 1
ATOM 835 O O . ILE A 1 105 ? -1.450 8.490 4.241 1.00 97.06 105 ILE A O 1
ATOM 839 N N . LYS A 1 106 ? -0.876 6.890 5.711 1.00 96.69 106 LYS A N 1
ATOM 840 C CA . LYS A 1 106 ? 0.102 6.250 4.828 1.00 96.69 106 LYS A CA 1
ATOM 841 C C . LYS A 1 106 ? -0.565 5.683 3.576 1.00 96.69 106 LYS A C 1
ATOM 843 O O . LYS A 1 106 ? -0.074 5.944 2.480 1.00 96.69 106 LYS A O 1
ATOM 848 N N . ALA A 1 107 ? -1.690 4.978 3.701 1.00 96.56 107 ALA A N 1
ATOM 849 C CA . ALA A 1 107 ? -2.433 4.457 2.553 1.00 96.56 107 ALA A CA 1
ATOM 850 C C . ALA A 1 107 ? -2.907 5.582 1.613 1.00 96.56 107 ALA A C 1
ATOM 852 O O . ALA A 1 107 ? -2.713 5.489 0.398 1.00 96.56 107 ALA A O 1
ATO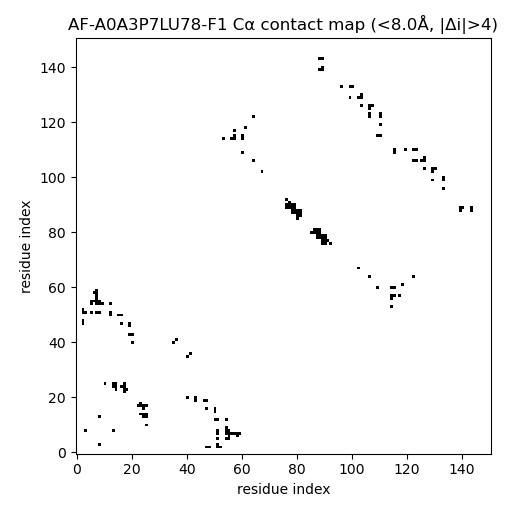M 853 N N . GLN A 1 108 ? -3.432 6.681 2.160 1.00 96.00 108 GLN A N 1
ATOM 854 C CA . GLN A 1 108 ? -3.841 7.864 1.392 1.00 96.00 108 GLN A CA 1
ATOM 855 C C . GLN A 1 108 ? -2.667 8.510 0.649 1.00 96.00 108 GLN A C 1
ATOM 857 O O . GLN A 1 108 ? -2.762 8.804 -0.544 1.00 96.00 108 GLN A O 1
ATOM 862 N N . THR A 1 109 ? -1.527 8.657 1.326 1.00 95.50 109 THR A N 1
ATOM 863 C CA . THR A 1 109 ? -0.286 9.182 0.733 1.00 95.50 109 THR A CA 1
ATOM 864 C C . THR A 1 109 ? 0.230 8.273 -0.381 1.00 95.50 109 THR A C 1
ATOM 866 O O . THR A 1 109 ? 0.689 8.733 -1.422 1.00 95.50 109 THR A O 1
ATOM 869 N N . MET A 1 110 ? 0.142 6.956 -0.204 1.00 94.81 110 MET A N 1
ATOM 870 C CA . MET A 1 110 ? 0.529 6.010 -1.247 1.00 94.81 110 MET A CA 1
ATOM 871 C C . MET A 1 110 ? -0.395 6.108 -2.461 1.00 94.81 110 MET A C 1
ATOM 873 O O . MET A 1 110 ? 0.088 6.018 -3.588 1.00 94.81 110 MET A O 1
ATOM 877 N N . ARG A 1 111 ? -1.700 6.326 -2.258 1.00 94.69 111 ARG A N 1
ATOM 878 C CA . ARG A 1 111 ? -2.676 6.484 -3.348 1.00 94.69 111 ARG A CA 1
ATOM 879 C C . ARG A 1 111 ? -2.498 7.753 -4.169 1.00 94.69 111 ARG A C 1
ATOM 881 O O . ARG A 1 111 ? -2.861 7.745 -5.339 1.00 94.69 111 ARG A O 1
ATOM 888 N N . SER A 1 112 ? -1.937 8.815 -3.599 1.00 94.31 112 SER A N 1
ATOM 889 C CA . SER A 1 112 ? -1.609 10.023 -4.364 1.00 94.31 112 SER A CA 1
ATOM 890 C C . SER A 1 112 ? -0.331 9.874 -5.200 1.00 94.31 112 SER A C 1
ATOM 892 O O . SER A 1 112 ? -0.041 10.725 -6.041 1.00 94.31 112 SER A O 1
ATOM 894 N N . SER A 1 113 ? 0.426 8.787 -5.014 1.00 94.44 113 SER A N 1
ATOM 895 C CA . SER A 1 113 ? 1.639 8.520 -5.782 1.00 94.44 113 SER A CA 1
ATOM 896 C C . SER A 1 113 ? 1.326 8.199 -7.247 1.00 94.44 113 SER A C 1
ATOM 898 O O . SER A 1 113 ? 0.492 7.332 -7.517 1.00 94.44 113 SER A O 1
ATOM 900 N N . PRO A 1 114 ? 2.061 8.767 -8.222 1.00 92.88 114 PRO A N 1
ATOM 901 C CA . PRO A 1 114 ? 1.883 8.430 -9.638 1.00 92.88 114 PRO A CA 1
ATOM 902 C C . PRO A 1 114 ? 2.210 6.958 -9.952 1.00 92.88 114 PRO A C 1
ATOM 904 O O . PRO A 1 114 ? 1.764 6.424 -10.967 1.00 92.88 114 PRO A O 1
ATOM 907 N N . TYR A 1 115 ? 2.951 6.289 -9.064 1.00 93.69 115 TYR A N 1
ATOM 908 C CA . TYR A 1 115 ? 3.361 4.890 -9.193 1.00 93.69 115 TYR A CA 1
ATOM 909 C C . TYR A 1 115 ? 2.339 3.900 -8.599 1.00 93.69 115 TYR A C 1
ATOM 911 O O . TYR A 1 115 ? 2.582 2.698 -8.613 1.00 93.69 115 TYR A O 1
ATOM 919 N N . ILE A 1 116 ? 1.196 4.368 -8.074 1.00 94.38 116 ILE A N 1
ATOM 920 C CA . ILE A 1 116 ? 0.178 3.507 -7.444 1.00 94.38 116 ILE A CA 1
ATOM 921 C C . ILE A 1 116 ? -0.548 2.595 -8.445 1.00 94.38 116 ILE A C 1
ATOM 923 O O . ILE A 1 116 ? -1.023 1.528 -8.061 1.00 94.38 116 ILE A O 1
ATOM 927 N N . LYS A 1 117 ? -0.647 3.001 -9.723 1.00 92.69 117 LYS A N 1
ATOM 928 C CA . LYS A 1 117 ? -1.547 2.394 -10.726 1.00 92.69 117 LYS A CA 1
ATOM 929 C C . LYS A 1 117 ? -1.615 0.858 -10.690 1.00 92.69 117 LYS A C 1
ATOM 931 O O . LYS A 1 117 ? -2.727 0.334 -10.678 1.00 92.69 117 LYS A O 1
ATOM 936 N N . PRO A 1 118 ? -0.496 0.106 -10.629 1.00 89.19 118 PRO A N 1
ATOM 937 C CA . PRO A 1 118 ? -0.553 -1.356 -10.677 1.00 89.19 118 PRO A CA 1
ATOM 938 C C . PRO A 1 118 ? -1.218 -2.016 -9.457 1.00 89.19 118 PRO A C 1
ATOM 940 O O . PRO A 1 118 ? -1.588 -3.183 -9.534 1.00 89.19 118 PRO A O 1
ATOM 943 N N . PHE A 1 119 ? -1.354 -1.307 -8.335 1.00 89.88 119 PHE A N 1
ATOM 944 C CA . PHE A 1 119 ? -1.911 -1.812 -7.073 1.00 89.88 119 PHE A CA 1
ATOM 945 C C . PHE A 1 119 ? -2.944 -0.854 -6.456 1.00 89.88 119 PHE A C 1
ATOM 947 O O . PHE A 1 119 ? -3.363 -1.044 -5.318 1.00 89.88 119 PHE A O 1
ATOM 954 N N . GLU A 1 120 ? -3.428 0.137 -7.209 1.00 92.75 120 GLU A N 1
ATOM 955 C CA . GLU A 1 120 ? -4.408 1.131 -6.754 1.00 92.75 120 GLU A CA 1
ATOM 956 C C . GLU A 1 120 ? -5.686 0.488 -6.209 1.00 92.75 120 GLU A C 1
ATOM 958 O O . GLU A 1 120 ? -6.159 0.842 -5.131 1.00 92.75 120 GLU A O 1
ATOM 963 N N . THR A 1 121 ? -6.215 -0.509 -6.922 1.00 94.88 121 THR A N 1
ATOM 964 C CA . THR A 1 121 ? -7.422 -1.234 -6.495 1.00 94.88 121 THR A CA 1
ATOM 965 C C . THR A 1 121 ? -7.196 -1.974 -5.180 1.00 94.88 121 THR A C 1
ATOM 967 O O . THR A 1 121 ? -8.069 -1.989 -4.313 1.00 94.88 121 THR A O 1
ATOM 970 N N . GLU A 1 122 ? -6.034 -2.604 -5.023 1.00 94.25 122 GLU A N 1
ATOM 971 C CA . GLU A 1 122 ? -5.697 -3.328 -3.802 1.00 94.25 122 GLU A CA 1
ATOM 972 C C . GLU A 1 122 ? -5.500 -2.357 -2.634 1.00 94.25 122 GLU A C 1
ATOM 974 O O . GLU A 1 122 ? -5.998 -2.610 -1.538 1.00 94.25 122 GLU A O 1
ATOM 979 N N . MET A 1 123 ? -4.802 -1.241 -2.873 1.00 95.19 123 MET A N 1
ATOM 980 C CA . MET A 1 123 ? -4.548 -0.207 -1.873 1.00 95.19 123 MET A CA 1
ATOM 981 C C . MET A 1 123 ? -5.847 0.431 -1.396 1.00 95.19 123 MET A C 1
ATOM 983 O O . MET A 1 123 ? -6.044 0.569 -0.195 1.00 95.19 123 MET A O 1
ATOM 987 N N . LYS A 1 124 ? -6.767 0.747 -2.314 1.00 95.88 124 LYS A N 1
ATOM 988 C CA . LYS A 1 124 ? -8.087 1.279 -1.967 1.00 95.88 124 LYS A CA 1
ATOM 989 C C . LYS A 1 124 ? -8.868 0.312 -1.078 1.00 95.88 124 LYS A C 1
ATOM 991 O O . LYS A 1 124 ? -9.336 0.704 -0.020 1.00 95.88 124 LYS A O 1
ATOM 996 N N . LYS A 1 125 ? -8.940 -0.971 -1.452 1.00 96.56 125 LYS A N 1
ATOM 997 C CA . LYS A 1 125 ? -9.595 -1.996 -0.617 1.00 96.56 125 LYS A CA 1
ATOM 998 C C . LYS A 1 125 ? -8.969 -2.099 0.774 1.00 96.56 125 LYS A C 1
ATOM 1000 O O . LYS A 1 125 ? -9.663 -2.390 1.743 1.00 96.56 125 LYS A O 1
ATOM 1005 N N . TRP A 1 126 ? -7.652 -1.928 0.861 1.00 96.19 126 TRP A N 1
ATOM 1006 C CA . TRP A 1 126 ? -6.941 -1.955 2.130 1.00 96.19 126 TRP A CA 1
ATOM 1007 C C . TRP A 1 126 ? -7.247 -0.725 2.988 1.00 96.19 126 TRP A C 1
ATOM 1009 O O . TRP A 1 126 ? -7.567 -0.880 4.160 1.00 96.19 126 TRP A O 1
ATOM 1019 N N . GLU A 1 127 ? -7.224 0.470 2.401 1.00 96.19 127 GLU A N 1
ATOM 1020 C CA . GLU A 1 127 ? -7.621 1.713 3.066 1.00 96.19 127 GLU A CA 1
ATOM 1021 C C . GLU A 1 127 ? -9.063 1.644 3.581 1.00 96.19 127 GLU A C 1
ATOM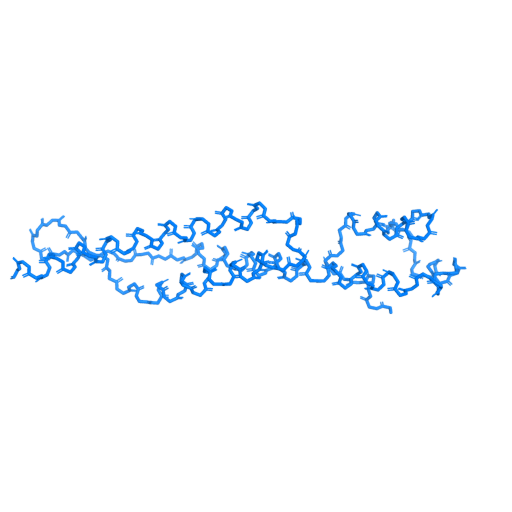 1023 O O . GLU A 1 127 ? -9.299 1.904 4.758 1.00 96.19 127 GLU A O 1
ATOM 1028 N N . ASP A 1 128 ? -10.009 1.208 2.743 1.00 97.06 128 ASP A N 1
ATOM 1029 C CA . ASP A 1 128 ? -11.418 1.052 3.123 1.00 97.06 128 ASP A CA 1
ATOM 1030 C C . ASP A 1 128 ? -11.560 0.115 4.339 1.00 97.06 128 ASP A C 1
ATOM 1032 O O . ASP A 1 128 ? -12.358 0.362 5.247 1.00 97.06 128 ASP A O 1
ATOM 1036 N N . LYS A 1 129 ? -10.741 -0.945 4.399 1.00 96.06 129 LYS A N 1
ATOM 1037 C CA . LYS A 1 129 ? -10.698 -1.860 5.544 1.00 96.06 129 LYS A CA 1
ATOM 1038 C C . LYS A 1 129 ? -10.189 -1.167 6.811 1.00 96.06 129 LYS A C 1
ATOM 1040 O O . LYS A 1 129 ? -10.790 -1.361 7.865 1.00 96.06 129 LYS A O 1
ATOM 1045 N N . LEU A 1 130 ? -9.127 -0.364 6.723 1.00 96.12 130 LEU A N 1
ATOM 1046 C CA . LEU A 1 130 ? -8.597 0.390 7.867 1.00 96.12 130 LEU A CA 1
ATOM 1047 C C . LEU A 1 130 ? -9.622 1.413 8.383 1.00 96.12 130 LEU A C 1
ATOM 1049 O O . LEU A 1 130 ? -9.886 1.468 9.580 1.00 96.12 130 LEU A O 1
ATOM 1053 N N . ILE A 1 131 ? -10.276 2.157 7.486 1.00 96.12 131 ILE A N 1
ATOM 1054 C CA . ILE A 1 131 ? -11.328 3.124 7.845 1.00 96.12 131 ILE A CA 1
ATOM 1055 C C . ILE A 1 131 ? -12.510 2.423 8.527 1.00 96.12 131 ILE A C 1
ATOM 1057 O O . ILE A 1 131 ? -13.035 2.908 9.534 1.00 96.12 131 ILE A O 1
ATOM 1061 N N . SER A 1 132 ? -12.919 1.259 8.011 1.00 96.12 132 SER A N 1
ATOM 1062 C CA . SER A 1 132 ? -13.972 0.455 8.634 1.00 96.12 132 SER A CA 1
ATOM 1063 C C . SER A 1 132 ? -13.572 -0.021 10.029 1.00 96.12 132 SER A C 1
ATOM 1065 O O . SER A 1 132 ? -14.407 0.010 10.929 1.00 96.12 132 SER A O 1
ATOM 1067 N N . MET A 1 133 ? -12.324 -0.455 10.224 1.00 92.75 133 MET A N 1
ATOM 1068 C CA . MET A 1 133 ? -11.818 -0.841 11.545 1.00 92.75 133 MET A CA 1
ATOM 1069 C C . MET A 1 133 ? -11.830 0.347 12.512 1.00 92.75 133 MET A C 1
ATOM 1071 O O . MET A 1 133 ? -12.249 0.175 13.653 1.00 92.75 133 MET A O 1
ATOM 1075 N N . ASN A 1 134 ? -11.475 1.549 12.045 1.00 92.62 134 ASN A N 1
ATOM 1076 C CA . ASN A 1 134 ? -11.446 2.752 12.885 1.00 92.62 134 ASN A CA 1
ATOM 1077 C C . ASN A 1 134 ? -12.852 3.123 13.351 1.00 92.62 134 ASN A C 1
ATOM 1079 O O . ASN A 1 134 ? -13.111 3.308 14.534 1.00 92.62 134 ASN A O 1
ATOM 1083 N N . SER A 1 135 ? -13.802 3.090 12.414 1.00 92.88 135 SER A N 1
ATOM 1084 C CA . SER A 1 135 ? -15.215 3.342 12.704 1.00 92.88 135 SER A CA 1
ATOM 1085 C C . SER A 1 135 ? -15.782 2.350 13.725 1.00 92.88 135 SER A C 1
ATOM 1087 O O . SER A 1 135 ? -16.582 2.727 14.579 1.00 92.88 135 SER A O 1
ATOM 1089 N N . ILE A 1 136 ? -15.378 1.076 13.650 1.00 90.62 136 ILE A N 1
ATOM 1090 C CA . ILE A 1 136 ? -15.785 0.054 14.620 1.00 90.62 136 ILE A CA 1
ATOM 1091 C C . ILE A 1 136 ? -15.187 0.369 15.997 1.00 90.62 136 ILE A C 1
ATOM 1093 O O . ILE A 1 136 ? -15.932 0.375 16.977 1.00 90.62 136 ILE A O 1
ATOM 1097 N N . LEU A 1 137 ? -13.886 0.665 16.082 1.00 89.75 137 LEU A N 1
ATOM 1098 C CA . LEU A 1 137 ? -13.224 0.992 17.351 1.00 89.75 137 LEU A CA 1
ATOM 1099 C C . LEU A 1 137 ? -13.835 2.221 18.027 1.00 89.75 137 LEU A C 1
ATOM 1101 O O . LEU A 1 137 ? -14.143 2.165 19.216 1.00 89.75 137 LEU A O 1
ATOM 1105 N N . ASP A 1 138 ? -14.132 3.272 17.267 1.00 89.19 138 ASP A N 1
ATOM 1106 C CA . ASP A 1 138 ? -14.797 4.473 17.777 1.00 89.19 138 ASP A CA 1
ATOM 1107 C C . ASP A 1 138 ? -16.163 4.178 18.406 1.00 89.19 138 ASP A C 1
ATOM 1109 O O . ASP A 1 138 ? -16.525 4.754 19.437 1.00 89.19 138 ASP A O 1
ATOM 1113 N N . VAL A 1 139 ? -16.952 3.292 17.791 1.00 88.75 139 VAL A N 1
ATOM 1114 C CA . VAL A 1 139 ? -18.252 2.881 18.341 1.00 88.75 139 VAL A CA 1
ATOM 1115 C C . VAL A 1 139 ? -18.056 2.106 19.640 1.00 88.75 139 VAL A C 1
ATOM 1117 O O . VAL A 1 139 ? -18.740 2.388 20.625 1.00 88.75 139 VAL A O 1
ATOM 1120 N N . TRP A 1 140 ? -17.108 1.171 19.674 1.00 85.44 140 TRP A N 1
ATOM 1121 C CA . TRP A 1 140 ? -16.807 0.397 20.877 1.00 85.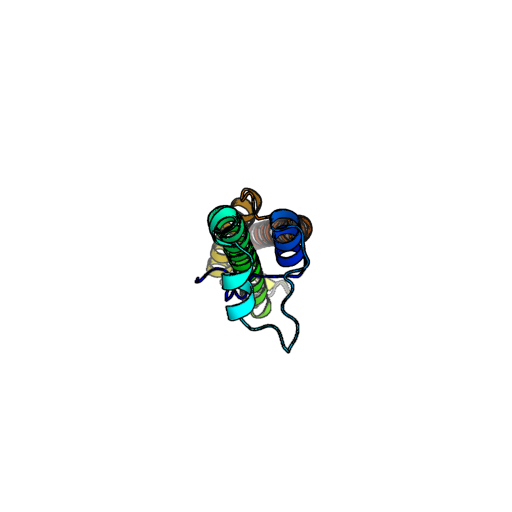44 140 TRP A CA 1
ATOM 1122 C C . TRP A 1 140 ? -16.333 1.272 22.041 1.00 85.44 140 TRP A C 1
ATOM 1124 O O . TRP A 1 140 ? -16.817 1.103 23.161 1.00 85.44 140 TRP A O 1
ATOM 1134 N N . LEU A 1 141 ? -15.449 2.237 21.782 1.00 85.50 141 LEU A N 1
ATOM 1135 C CA . LEU A 1 141 ? -14.964 3.179 22.792 1.00 85.50 141 LEU A CA 1
ATOM 1136 C C . LEU A 1 141 ? -16.094 4.038 23.366 1.00 85.50 141 LEU A C 1
ATOM 1138 O O . LEU A 1 141 ? -16.179 4.215 24.582 1.00 85.50 141 LEU A O 1
ATOM 1142 N N . LYS A 1 142 ? -17.014 4.512 22.517 1.00 86.75 142 LYS A N 1
ATOM 1143 C CA . LYS A 1 142 ? -18.202 5.260 22.963 1.00 86.75 142 LYS A CA 1
ATOM 1144 C C . LYS A 1 142 ? -19.110 4.419 23.860 1.00 86.75 142 LYS A C 1
ATOM 1146 O O . LYS A 1 142 ? -19.586 4.922 24.876 1.00 86.75 142 LYS A O 1
ATOM 1151 N N . VAL A 1 143 ? -19.335 3.150 23.512 1.00 85.38 143 VAL A N 1
ATOM 1152 C CA . VAL A 1 143 ? -20.132 2.224 24.336 1.00 85.38 143 VAL A CA 1
ATOM 1153 C C . VAL A 1 143 ? -19.447 1.966 25.681 1.00 85.38 143 VAL A C 1
ATOM 1155 O O . VAL A 1 143 ? -20.101 2.056 26.719 1.00 85.38 143 VAL A O 1
ATOM 1158 N N . GLY A 1 144 ? -18.135 1.714 25.683 1.00 79.81 144 GLY A N 1
ATOM 1159 C CA . GLY A 1 144 ? -17.353 1.519 26.907 1.00 79.81 144 GLY A CA 1
ATOM 1160 C C . GLY A 1 144 ? -17.396 2.734 27.839 1.00 79.81 144 GLY A C 1
ATOM 1161 O O . GLY A 1 144 ? -17.683 2.589 29.027 1.00 79.81 144 GLY A O 1
ATOM 1162 N N . ALA A 1 145 ? -17.202 3.939 27.295 1.00 79.69 145 ALA A N 1
ATOM 1163 C CA . ALA A 1 145 ? -17.298 5.186 28.053 1.00 79.69 145 ALA A CA 1
ATOM 1164 C C . ALA A 1 145 ? -18.714 5.420 28.615 1.00 79.69 145 ALA A C 1
ATOM 1166 O O . ALA A 1 145 ? -18.869 5.820 29.769 1.00 79.69 145 ALA A O 1
ATOM 1167 N N . GLY A 1 146 ? -19.758 5.122 27.833 1.00 78.69 146 GLY A N 1
ATOM 1168 C CA . GLY A 1 146 ? -21.150 5.229 28.280 1.00 78.69 146 GLY A CA 1
ATOM 1169 C C . GLY A 1 146 ? -21.490 4.282 29.436 1.00 78.69 146 GLY A C 1
ATOM 1170 O O . GLY A 1 146 ? -22.162 4.688 30.387 1.00 78.69 146 GLY A O 1
ATOM 1171 N N . LEU A 1 147 ? -20.985 3.044 29.397 1.00 77.06 147 LEU A N 1
ATOM 1172 C CA . LEU A 1 147 ? -21.145 2.068 30.483 1.00 77.06 147 LEU A CA 1
ATOM 1173 C C . LEU A 1 147 ? -20.460 2.530 31.776 1.00 77.06 147 LEU A C 1
ATOM 1175 O O . LEU A 1 147 ? -21.012 2.344 32.860 1.00 77.06 147 LEU A O 1
ATOM 1179 N N . GLN A 1 148 ? -19.293 3.167 31.659 1.00 71.44 148 GLN A N 1
ATOM 1180 C CA . GLN A 1 148 ? -18.552 3.722 32.793 1.00 71.44 148 GLN A CA 1
ATOM 1181 C C . GLN A 1 148 ? -19.205 4.973 33.393 1.00 71.44 148 GLN A C 1
ATOM 1183 O O . GLN A 1 148 ? -19.144 5.147 34.604 1.00 71.44 148 GLN A O 1
ATOM 1188 N N . ALA A 1 149 ? -19.844 5.818 32.579 1.00 72.69 149 ALA A N 1
ATOM 1189 C CA . ALA A 1 149 ? -20.524 7.032 33.043 1.00 72.69 149 ALA A CA 1
ATOM 1190 C C . ALA A 1 149 ? -21.906 6.774 33.675 1.00 72.69 149 ALA A C 1
ATOM 1192 O O . ALA A 1 149 ? -22.404 7.609 34.426 1.00 72.69 149 ALA A O 1
ATOM 1193 N N . SER A 1 150 ? -22.534 5.636 33.364 1.00 65.31 150 SER A N 1
ATOM 1194 C CA . SER A 1 150 ? -23.868 5.249 33.866 1.00 65.31 150 SER A CA 1
ATOM 1195 C C . SER A 1 150 ? -23.819 4.430 35.168 1.00 65.31 150 SER A C 1
ATOM 1197 O O . SER A 1 150 ? -24.821 3.831 35.559 1.00 65.31 150 SER A O 1
ATOM 1199 N N . SER A 1 151 ? -22.644 4.361 35.795 1.00 57.06 151 SER A N 1
ATOM 1200 C CA . SER A 1 151 ? -22.214 3.374 36.792 1.00 57.06 151 SER A CA 1
ATOM 1201 C C . SER A 1 151 ? -21.639 4.014 38.045 1.00 57.06 151 SER A C 1
ATOM 1203 O O . SER A 1 151 ? -21.474 3.240 39.018 1.00 57.06 151 SER A O 1
#

Nearest PDB structures (foldseek):
  8glv-assembly1_Mm  TM=7.826E-01  e=2.343E-07  Chlamydomonas reinhardtii
  8glv-assembly1_JG  TM=6.520E-01  e=4.693E-06  Chlamydomonas reinhardtii
  8bwy-assembly1_A  TM=6.299E-01  e=1.504E-04  Chlamydomonas reinhardtii
  8j07-assembly1_k9  TM=5.509E-01  e=7.430E-05  Homo sapiens
  6zyw-assembly1_A  TM=6.299E-01  e=3.631E-04  Tetrahymena thermophila SB210

Secondary structure (DSSP, 8-state):
--STT-TT--HHHHHHHHHHHTS-----TT--HHHHHHTTTTTTHHHHHHHHHHHHHHHHHHHHHHHHHHHTTS---EEEEETTTTEEEEES-HHHHHHHHHHHHHHHHHHTSTT-GGGHHHHHHHHHHHHHHHHHHHHHHHHHHHHHHT-

InterPro domains:
  IPR013602 Dynein heavy chain, linker [PF08393] (2-143)
  IPR026983 Dynein heavy chain [PTHR45703] (3-143)
  IPR042222 Dynein heavy chain, domain 2, N-terminal [G3DSA:1.20.140.100] (75-146)

Organism: Dibothriocephalus latus (NCBI:txid60516)

Sequence (151 aa):
MQVVCNPGLKARHWDRMSDVVGFDIKPAPDTTLVTFLEYGLKDHLEKLEEIGASAAKEHQLETTMKKMKEDWKNMSFELLPYRDTGVCILSAVDDIQVLLDDHIIKAQTMRSSPYIKPFETEMKKWEDKLISMNSILDVWLKVGAGLQASS

=== Feature glossary ===
Legend for the data blocks above and below:

— What the protein is —

Sequence gives the chain of amino acids in standard one-letter code (A=alanine, C=cysteine, …, Y=tyrosine), read N→C. It is the only feature that is directly encoded by the gene; all structural features are derived from the folded form of this sequence.

The annotation block draws on four external resources. InterPro: which protein families and domains the sequence belongs to. GO: standardized terms for what the protein does, what process it participates in, and where in the cell it acts. CATH: which structural fold it has in the CATH hierarchy. Organism: the species of origin.

— Where its atoms are —

Atomic coordinates in PDBx/mmCIF format — the same representation the Protein Data Bank distributes. Each line of the _atom_site loop places one backbone atom in Cartesian space (units: ångströms, origin: arbitrary).

Six rendered views show the 3D structure from the faces of a cube — i.e. along ±x, ±y, ±z. Rendering representation is drawn randomly per protein from cartoon (secondary-structure ribbons), sticks (backbone bonds), or molecular surface; coloring is either N→C rainbow (blue at the N-terminus through red at the C-terminus) or one color per chain.

— Local backbone conformation —

DSSP 8-state secondary structure assigns each residue one of H (α-helix), G (3₁₀-helix), I (π-helix), E (extended β-strand), B (isolated β-bridge), T (hydrogen-bonded turn), S (bend), or '-' (coil). The assignment is computed from backbone hydrogen-bond geometry via the Kabsch–Sander algorithm.

P-SEA three-state annotation labels each residue as helix, strand, or coil based purely on the geometry of the Cα trace. It serves as a fallback when the full backbone (and thus DSSP) is unavailable.

φ (phi) and ψ (psi) are the two rotatable backbone dihedrals per residue: φ is the C(i-1)–N–Cα–C torsion, ψ is the N–Cα–C–N(i+1) torsion, both in degrees on (−180°, 180°]. α-helical residues cluster near (−60°, −45°); β-strand residues near (−120°, +130°). A Ramachandran plot is simply a scatter of (φ, ψ) for every residue.

— Global shape and packing —

Radius of gyration (Rg) is the root-mean-square distance of Cα atoms from their centroid — a single number for overall size and compactness. A globular domain of N residues has Rg ≈ 2.2·N^0.38 Å; an extended or disordered chain has a much larger Rg. The Cα contact count is the number of residue pairs whose Cα atoms are within 8 Å and are more than four positions apart in sequence — a standard proxy for tertiary packing density. The bounding box is the smallest axis-aligned box enclosing all Cα atoms.

Accessible surface a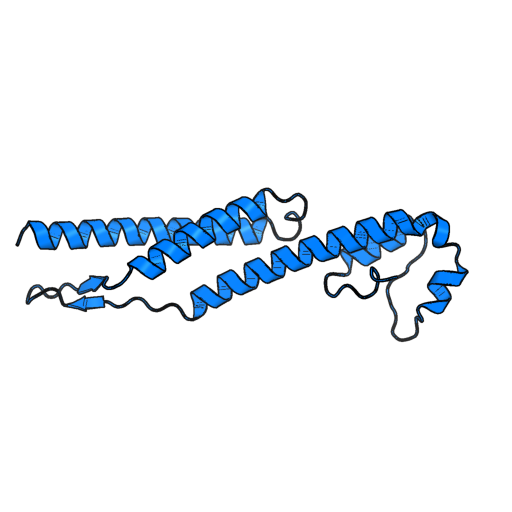rea quantifies burial. A residue with SASA near zero is packed into the hydrophobic core; one with SASA >100 Å² sits on the surface. Computed here via the Shrake–Rupley numerical algorithm with a 1.4 Å probe.

The contact map is a binary N×N matrix image: pixel (i, j) is dark where Cα_i and Cα_j are within 8 Å and |i−j|>4. Because the |i−j|>4 filter removes local helical contacts, off-diagonal stripes parallel to the main diagonal indicate parallel β-sheets; stripes perpendicular to it indicate antiparallel β-sheets. The Ramachandran plot scatters every residue's (φ, ψ) pair against the sterically allowed regions. The PAE heatmap renders the predicted-aligned-error matrix.

— Structural neighborhood —

A 3Di character summarizes, for each residue, the relative orientation of the Cα frame of its nearest spatial neighbor. Because it encodes fold topology rather than chemistry, 3Di alignments detect remote structural similarity that sequence alignment misses.

Structural nearest neighbors (via Foldseek easy-search vs the PDB). Reported per hit: target PDB id, E-value, and alignment TM-score. A TM-score above ~0.5 is the conventional threshold for 'same fold'.

— Confidence and disorder —

For AlphaFold models, the B-factor field carries pLDDT — the model's own estimate of local accuracy on a 0–100 scale. Regions with pLDDT<50 should be treated as essentially unmodeled; they often correspond to intrinsically disordered segments.

B-factor (Debye–Waller factor) reflects atomic displacement in the crystal lattice. It is an experimental observable (units Å²), not a prediction; low values mean the atom is pinned down, high values mean it moves or is heterogeneous across the crystal.

Predicted Aligned Error (PAE) is an AlphaFold confidence matrix: entry (i, j) is the expected error in the position of residue j, in ångströms, when the prediction is superimposed on the true structure at residue i. Low PAE within a block of residues means that block is internally rigid and well-predicted; high PAE between two blocks means their relative placement is uncertain even if each block individually is confident.